Protein AF-A0A9E4HVI6-F1 (afdb_monomer)

Sequence (147 aa):
MLLLKIYNLSSQIIDRFTLGLLPKSLIGFGVIGLFGYCTHFAVLFSVNVFTSNFYICHFLASLTALTQNYILNRNLNFKSDDRSTFDFISKYFRFVLITSPGIILGGVTVGLIGIEAGLALAVMSLLASLIDFILRYLLSRFWIFKP

Foldseek 3Di:
DVVLVVLVVQLVVVCVVCVNPDDSLLSSLVVLLVVLVVQLVVQLVVCCVPPVDNVVSNVVSVVVSLVSSLVCSCVRRLVADQPDPVLVVVLSVVSCVLCVVVSVVVVCCPVPVPPPDDPVNVVVNVVVVVVSSVVSSCCCDPPRRDD

Secondary structure (DSSP, 8-state):
-HHHHHHHHHHHHHHHHTTT-S-HHHHHHHHHHHHHHHHHHHHHHHHHHHH--HHHHHHHHHHHHHHHHHHHIIIIIS----SSHHHHHHHHHHHHHHHHHHHHHHHHHHHHHGGG--HHHHHHHHHHHHHHHHHHHHHIIIIIS--

Radius of gyration: 16.5 Å; Cα contacts (8 Å, |Δi|>4): 96; chains: 1; bounding box: 42×39×42 Å

Structure (mmCIF, N/CA/C/O backbone):
data_AF-A0A9E4HVI6-F1
#
_entry.id   AF-A0A9E4HVI6-F1
#
loop_
_atom_site.group_PDB
_atom_site.id
_atom_site.type_symbol
_atom_site.label_atom_id
_atom_site.label_alt_id
_atom_site.label_comp_id
_atom_site.label_asym_id
_atom_site.label_entity_id
_atom_site.label_seq_id
_atom_site.pdbx_PDB_ins_code
_atom_site.Cartn_x
_atom_site.Cartn_y
_atom_site.Cartn_z
_atom_site.occupancy
_atom_site.B_iso_or_equiv
_atom_site.auth_seq_id
_atom_site.auth_comp_id
_atom_site.auth_asym_id
_atom_site.auth_atom_id
_atom_site.pdbx_PDB_model_num
ATOM 1 N N . MET A 1 1 ? -21.021 -1.045 -1.800 1.00 62.47 1 MET A N 1
ATOM 2 C CA . MET A 1 1 ? -21.506 -2.314 -1.201 1.00 62.47 1 MET A CA 1
ATOM 3 C C . MET A 1 1 ? -20.799 -3.562 -1.755 1.00 62.47 1 MET A C 1
ATOM 5 O O . MET A 1 1 ? -20.473 -4.437 -0.965 1.00 62.47 1 MET A O 1
ATOM 9 N N . LEU A 1 2 ? -20.514 -3.652 -3.064 1.00 77.12 2 LEU A N 1
ATOM 10 C CA . LEU A 1 2 ? -19.841 -4.811 -3.685 1.00 77.12 2 LEU A CA 1
ATOM 11 C C . LEU A 1 2 ? -18.398 -5.043 -3.181 1.00 77.12 2 LEU A C 1
ATOM 13 O O . LEU A 1 2 ? -18.069 -6.148 -2.766 1.00 77.12 2 LEU A O 1
ATOM 17 N N . LEU A 1 3 ? -17.567 -3.993 -3.137 1.00 70.94 3 LEU A N 1
ATOM 18 C CA . LEU A 1 3 ? -16.164 -4.079 -2.689 1.00 70.94 3 LEU A CA 1
ATOM 19 C C . LEU A 1 3 ? -16.022 -4.608 -1.255 1.00 70.94 3 LEU A C 1
ATOM 21 O O . LEU A 1 3 ? -15.175 -5.453 -0.986 1.00 70.94 3 LEU A O 1
ATOM 25 N N . LEU A 1 4 ? -16.897 -4.163 -0.349 1.00 75.69 4 LEU A N 1
ATOM 26 C CA . LEU A 1 4 ? -16.925 -4.632 1.038 1.00 75.69 4 LEU A CA 1
ATOM 27 C C . LEU A 1 4 ? -17.266 -6.130 1.118 1.00 75.69 4 LEU A C 1
ATOM 29 O O . LEU A 1 4 ? -16.658 -6.855 1.898 1.00 75.69 4 LEU A O 1
ATOM 33 N N . LYS A 1 5 ? -18.210 -6.606 0.291 1.00 77.31 5 LYS A N 1
ATOM 34 C CA . LYS A 1 5 ? -18.566 -8.033 0.218 1.00 77.31 5 LYS A CA 1
ATOM 35 C C . LYS A 1 5 ? -17.399 -8.880 -0.291 1.00 77.31 5 LYS A C 1
ATOM 37 O O . LYS A 1 5 ? -17.105 -9.901 0.319 1.00 77.31 5 LYS A O 1
ATOM 42 N N . ILE A 1 6 ? -16.722 -8.444 -1.356 1.00 78.00 6 ILE A N 1
ATOM 43 C CA . ILE A 1 6 ? -15.555 -9.146 -1.917 1.00 78.00 6 ILE A CA 1
ATOM 44 C C . ILE A 1 6 ? -14.420 -9.209 -0.884 1.00 78.00 6 ILE A C 1
ATOM 46 O O . ILE A 1 6 ? -13.871 -10.281 -0.631 1.00 78.00 6 ILE A O 1
ATOM 50 N N . TYR A 1 7 ? -14.119 -8.087 -0.226 1.00 79.25 7 TYR A N 1
ATOM 51 C CA . TYR A 1 7 ? -13.118 -8.027 0.840 1.00 79.25 7 TYR A CA 1
ATOM 52 C C . TYR A 1 7 ? -13.459 -8.974 2.006 1.00 79.25 7 TYR A C 1
ATOM 54 O O . TYR A 1 7 ? -12.628 -9.788 2.416 1.00 79.25 7 TYR A O 1
ATOM 62 N N . ASN A 1 8 ? -14.699 -8.944 2.499 1.00 80.94 8 ASN A N 1
ATOM 63 C CA . ASN A 1 8 ? -15.134 -9.829 3.582 1.00 80.94 8 ASN A CA 1
ATOM 64 C C . ASN A 1 8 ? -15.061 -11.311 3.186 1.00 80.94 8 ASN A C 1
ATOM 66 O O . ASN A 1 8 ? -14.613 -12.129 3.982 1.00 80.94 8 ASN A O 1
ATOM 70 N N . LEU A 1 9 ? -15.450 -11.659 1.956 1.00 81.12 9 LEU A N 1
ATOM 71 C CA . LEU A 1 9 ? -15.377 -13.034 1.464 1.00 81.12 9 LEU A CA 1
ATOM 72 C C . LEU A 1 9 ? -13.922 -13.519 1.382 1.00 81.12 9 LEU A C 1
ATOM 74 O O . LEU A 1 9 ? -13.596 -14.579 1.907 1.00 81.12 9 LEU A O 1
ATOM 78 N N . SER A 1 10 ? -13.037 -12.722 0.777 1.00 76.44 10 SER A N 1
ATOM 79 C CA . SER A 1 10 ? -11.615 -13.065 0.639 1.00 76.44 10 SER A CA 1
ATOM 80 C C . SER A 1 10 ? -10.928 -13.258 1.994 1.00 76.44 10 SER A C 1
ATOM 82 O O . SER A 1 10 ? -10.231 -14.251 2.198 1.00 76.44 10 SER A O 1
ATOM 84 N N . SER A 1 11 ? -11.185 -12.363 2.953 1.00 72.31 11 SER A N 1
ATOM 85 C CA . SER A 1 11 ? -10.604 -12.459 4.292 1.00 72.31 11 SER A CA 1
ATOM 86 C C . SER A 1 11 ? -11.116 -13.677 5.056 1.00 72.31 11 SER A C 1
ATOM 88 O O . SER A 1 11 ? -10.316 -14.355 5.688 1.00 72.31 11 SER A O 1
ATOM 90 N N . GLN A 1 12 ? -12.406 -14.012 4.956 1.00 79.00 12 GLN A N 1
ATOM 91 C CA . GLN A 1 12 ? -12.975 -15.207 5.590 1.00 79.00 12 GLN A CA 1
ATOM 92 C C . GLN A 1 12 ? -12.439 -16.513 5.000 1.00 79.00 12 GLN A C 1
ATOM 94 O O . GLN A 1 12 ? -12.172 -17.451 5.750 1.00 79.00 12 GLN A O 1
ATOM 99 N N . ILE A 1 13 ? -12.274 -16.584 3.675 1.00 79.44 13 ILE A N 1
ATOM 100 C CA . ILE A 1 13 ? -11.704 -17.763 3.011 1.00 79.44 13 ILE A CA 1
ATOM 101 C C . ILE A 1 13 ? -10.284 -18.002 3.532 1.00 79.44 13 ILE A C 1
ATOM 103 O O . ILE A 1 13 ? -9.977 -19.095 4.002 1.00 79.44 13 ILE A O 1
ATOM 107 N N . ILE A 1 14 ? -9.439 -16.970 3.517 1.00 77.12 14 ILE A N 1
ATOM 108 C CA . ILE A 1 14 ? -8.036 -17.086 3.933 1.00 77.12 14 ILE A CA 1
ATOM 109 C C . ILE A 1 14 ? -7.921 -17.333 5.448 1.00 77.12 14 ILE A C 1
ATOM 111 O O . ILE A 1 14 ? -7.093 -18.134 5.871 1.00 77.12 14 ILE A O 1
ATOM 115 N N . ASP A 1 15 ? -8.778 -16.726 6.272 1.00 77.19 15 ASP A N 1
ATOM 116 C CA . ASP A 1 15 ? -8.843 -16.974 7.724 1.00 77.19 15 ASP A CA 1
ATOM 117 C C . ASP A 1 15 ? -9.133 -18.455 8.024 1.00 77.19 15 ASP A C 1
ATOM 119 O O . ASP A 1 15 ? -8.447 -19.080 8.833 1.00 77.19 15 ASP A O 1
ATOM 123 N N . ARG A 1 16 ? -10.073 -19.063 7.284 1.00 77.19 16 ARG A N 1
ATOM 124 C CA . ARG A 1 16 ? -10.353 -20.505 7.366 1.00 77.19 16 ARG A CA 1
ATOM 125 C C . ARG A 1 16 ? -9.172 -21.365 6.927 1.00 77.19 16 ARG A C 1
ATOM 127 O O . ARG A 1 16 ? -8.879 -22.352 7.593 1.00 77.19 16 ARG A O 1
ATOM 134 N N . PHE A 1 17 ? -8.493 -21.000 5.840 1.00 75.88 17 PHE A N 1
ATOM 135 C CA . PHE A 1 17 ? -7.313 -21.732 5.361 1.00 75.88 17 PHE A CA 1
ATOM 136 C C . PHE A 1 17 ? -6.123 -21.641 6.320 1.00 75.88 17 PHE A C 1
ATOM 138 O O . PHE A 1 17 ? -5.372 -22.598 6.467 1.00 75.88 17 PHE A O 1
ATOM 145 N N . THR A 1 18 ? -5.961 -20.499 6.983 1.00 76.81 18 THR A N 1
ATOM 146 C CA . THR A 1 18 ? -4.879 -20.246 7.946 1.00 76.81 18 THR A CA 1
ATOM 147 C C . THR A 1 18 ? -5.212 -20.715 9.359 1.00 76.81 18 THR A C 1
ATOM 149 O O . THR A 1 18 ? -4.400 -20.520 10.258 1.00 76.81 18 THR A O 1
ATOM 152 N N . LEU A 1 19 ? -6.389 -21.321 9.574 1.00 75.25 19 LEU A N 1
ATOM 153 C CA . LEU A 1 19 ? -6.885 -21.761 10.884 1.00 75.25 19 LEU A CA 1
ATOM 154 C C . LEU A 1 19 ? -6.848 -20.646 11.952 1.00 75.25 19 LEU A C 1
ATOM 156 O O . LEU A 1 19 ? -6.676 -20.918 13.137 1.00 75.25 19 LEU A O 1
ATOM 160 N N . GLY A 1 20 ? -6.976 -19.381 11.534 1.00 73.06 20 GLY A N 1
ATOM 161 C CA . GLY A 1 20 ? -6.886 -18.217 12.421 1.00 73.06 20 GLY A CA 1
ATOM 162 C C . GLY A 1 20 ? -5.474 -17.870 12.916 1.00 73.06 20 GLY A C 1
ATOM 163 O O . GLY A 1 20 ? -5.340 -17.037 13.811 1.00 73.06 20 GLY A O 1
ATOM 164 N N . LEU A 1 21 ? -4.414 -18.462 12.350 1.00 80.94 21 LEU A N 1
ATOM 165 C CA . LEU A 1 21 ? -3.024 -18.158 12.727 1.00 80.94 21 LEU A CA 1
ATOM 166 C C . LEU A 1 21 ? -2.600 -16.731 12.347 1.00 80.94 21 LEU A C 1
ATOM 168 O O . LEU A 1 21 ? -1.715 -16.158 12.982 1.00 80.94 21 LEU A O 1
ATOM 172 N N . LEU A 1 22 ? -3.211 -16.153 11.307 1.00 83.12 22 LEU A N 1
ATOM 173 C CA . LEU A 1 22 ? -2.885 -14.813 10.824 1.00 83.12 22 LEU A CA 1
ATOM 174 C C . LEU A 1 22 ? -3.979 -13.803 11.193 1.00 83.12 22 LEU A C 1
ATOM 176 O O . LEU A 1 22 ? -5.164 -14.084 11.018 1.00 83.12 22 LEU A O 1
ATOM 180 N N . PRO A 1 23 ? -3.621 -12.577 11.624 1.00 86.94 23 PRO A N 1
ATOM 181 C CA . PRO A 1 23 ? -4.615 -11.541 11.862 1.00 86.94 23 PRO A CA 1
ATOM 182 C C . PRO A 1 23 ? -5.396 -11.212 10.584 1.00 86.94 23 PRO A C 1
ATOM 184 O O . PRO A 1 23 ? -4.798 -10.967 9.536 1.00 86.94 23 PRO A O 1
ATOM 187 N N . LYS A 1 24 ? -6.723 -11.067 10.681 1.00 87.25 24 LYS A N 1
ATOM 188 C CA . LYS A 1 24 ? -7.577 -10.644 9.549 1.00 87.25 24 LYS A CA 1
ATOM 189 C C . LYS A 1 24 ? -7.091 -9.362 8.873 1.00 87.25 24 LYS A C 1
ATOM 191 O O . LYS A 1 24 ? -7.161 -9.245 7.655 1.00 87.25 24 LYS A O 1
ATOM 196 N N . SER A 1 25 ? -6.531 -8.433 9.650 1.00 90.38 25 SER A N 1
ATOM 197 C CA . SER A 1 25 ? -5.952 -7.197 9.119 1.00 90.38 25 SER A CA 1
ATOM 198 C C . SER A 1 25 ? -4.690 -7.420 8.279 1.00 90.38 25 SER A C 1
ATOM 200 O O . SER A 1 25 ? -4.424 -6.634 7.379 1.00 90.38 25 SER A O 1
ATOM 202 N N . LEU A 1 26 ? -3.898 -8.463 8.562 1.00 91.75 26 LEU A N 1
ATOM 203 C CA . LEU A 1 26 ? -2.725 -8.828 7.756 1.00 91.75 26 LEU A CA 1
ATOM 204 C C . LEU A 1 26 ? -3.172 -9.412 6.416 1.00 91.75 26 LEU A C 1
ATOM 206 O O . LEU A 1 26 ? -2.687 -9.000 5.366 1.00 91.75 26 LEU A O 1
ATOM 210 N N . ILE A 1 27 ? -4.150 -10.318 6.459 1.00 89.81 27 ILE A N 1
ATOM 211 C CA . ILE A 1 27 ? -4.772 -10.900 5.267 1.00 89.81 27 ILE A CA 1
ATOM 212 C C . ILE A 1 27 ? -5.359 -9.790 4.388 1.00 89.81 27 ILE A C 1
ATOM 214 O O . ILE A 1 27 ? -5.054 -9.704 3.200 1.00 89.81 27 ILE A O 1
ATOM 218 N N . GLY A 1 28 ? -6.158 -8.901 4.982 1.00 91.50 28 GLY A N 1
ATOM 219 C CA . GLY A 1 28 ? -6.754 -7.771 4.279 1.00 91.50 28 GLY A CA 1
ATOM 220 C C . GLY A 1 28 ? -5.713 -6.816 3.693 1.00 91.50 28 GLY A C 1
ATOM 221 O O . GLY A 1 28 ? -5.878 -6.365 2.562 1.00 91.50 28 GLY A O 1
ATOM 222 N N . PHE A 1 29 ? -4.616 -6.567 4.413 1.00 94.19 29 PHE A N 1
ATOM 223 C CA . PHE A 1 29 ? -3.497 -5.757 3.925 1.00 94.19 29 PHE A CA 1
ATOM 224 C C . PHE A 1 29 ? -2.842 -6.395 2.690 1.00 94.19 29 PHE A C 1
ATOM 226 O O . PHE A 1 29 ? -2.581 -5.701 1.710 1.00 94.19 29 PHE A O 1
ATOM 233 N N . GLY A 1 30 ? -2.659 -7.721 2.696 1.00 92.38 30 GLY A N 1
ATOM 234 C CA . GLY A 1 30 ? -2.164 -8.496 1.553 1.00 92.38 30 GLY A CA 1
ATOM 235 C C . GLY A 1 30 ? -3.080 -8.438 0.335 1.00 92.38 30 GLY A C 1
ATOM 236 O O . GLY A 1 30 ? -2.628 -8.100 -0.757 1.00 92.38 30 GLY A O 1
ATOM 237 N N . VAL A 1 31 ? -4.377 -8.700 0.517 1.00 91.75 31 VAL A N 1
ATOM 238 C CA . VAL A 1 31 ? -5.371 -8.658 -0.571 1.00 91.75 31 VAL A CA 1
ATOM 239 C C . VAL A 1 31 ? -5.429 -7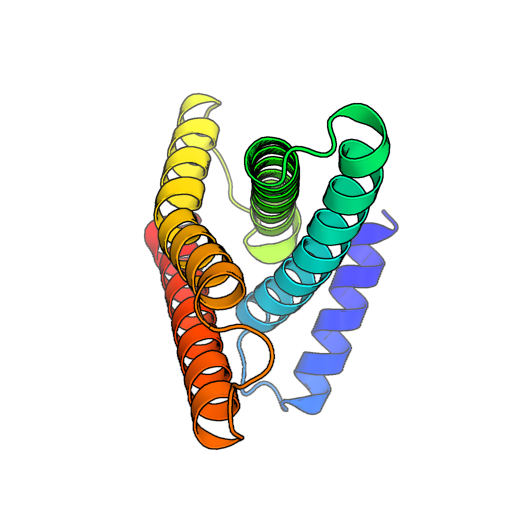.271 -1.214 1.00 91.75 31 VAL A C 1
ATOM 241 O O . VAL A 1 31 ? -5.400 -7.150 -2.439 1.00 91.75 31 VAL A O 1
ATOM 244 N N . ILE A 1 32 ? -5.472 -6.214 -0.398 1.00 94.31 32 ILE A N 1
ATOM 245 C CA . ILE A 1 32 ? -5.486 -4.832 -0.889 1.00 94.31 32 ILE A CA 1
ATOM 246 C C . ILE A 1 32 ? -4.161 -4.492 -1.590 1.00 94.31 32 ILE A C 1
ATOM 248 O O . ILE A 1 32 ? -4.185 -3.876 -2.655 1.00 94.31 32 ILE A O 1
ATOM 252 N N . GLY A 1 33 ? -3.027 -4.948 -1.050 1.00 92.69 33 GLY A N 1
ATOM 253 C CA . GLY A 1 33 ? -1.705 -4.786 -1.657 1.00 92.69 33 GLY A CA 1
ATOM 254 C C . GLY A 1 33 ? -1.612 -5.401 -3.054 1.00 92.69 33 GLY A C 1
ATOM 255 O O . GLY A 1 33 ? -1.199 -4.723 -3.995 1.00 92.69 33 GLY A O 1
ATOM 256 N N . LEU A 1 34 ? -2.065 -6.649 -3.215 1.00 91.38 34 LEU A N 1
ATOM 257 C CA . LEU A 1 34 ? -2.130 -7.336 -4.512 1.00 91.38 34 LEU A CA 1
ATOM 258 C C . LEU A 1 34 ? -3.044 -6.606 -5.501 1.00 91.38 34 LEU A C 1
ATOM 260 O O . LEU A 1 34 ? -2.683 -6.412 -6.659 1.00 91.38 34 LEU A O 1
ATOM 264 N N . PHE A 1 35 ? -4.200 -6.127 -5.041 1.00 92.81 35 PHE A N 1
ATOM 265 C CA . PHE A 1 35 ? -5.081 -5.311 -5.874 1.00 92.81 35 PHE A CA 1
ATOM 266 C C . PHE A 1 35 ? -4.419 -3.987 -6.305 1.00 92.81 35 PHE A C 1
ATOM 268 O O . PHE A 1 35 ? -4.588 -3.525 -7.437 1.00 92.81 35 PHE A O 1
ATOM 275 N N . GLY A 1 36 ? -3.603 -3.401 -5.428 1.00 92.94 36 GLY A N 1
ATOM 276 C CA . GLY A 1 36 ? -2.754 -2.259 -5.743 1.00 92.94 36 GLY A CA 1
ATOM 277 C C . GLY A 1 36 ? -1.739 -2.541 -6.852 1.00 92.94 36 GLY A C 1
ATOM 278 O O . GLY A 1 36 ? -1.571 -1.695 -7.725 1.00 92.94 36 GLY A O 1
ATOM 279 N N . TYR A 1 37 ? -1.124 -3.728 -6.882 1.00 90.50 37 TYR A N 1
ATOM 280 C CA . TYR A 1 37 ? -0.248 -4.134 -7.990 1.00 90.50 37 TYR A CA 1
ATOM 281 C C . TYR A 1 37 ? -0.998 -4.197 -9.325 1.00 90.50 37 TYR A C 1
ATOM 283 O O . TYR A 1 37 ? -0.519 -3.650 -10.316 1.00 90.50 37 TYR A O 1
ATOM 291 N N . CYS A 1 38 ? -2.203 -4.778 -9.357 1.00 93.56 38 CYS A N 1
ATOM 292 C CA . CYS A 1 38 ? -3.030 -4.782 -10.571 1.00 93.56 38 CYS A CA 1
ATOM 293 C C . CYS A 1 38 ? -3.326 -3.357 -11.061 1.00 93.56 38 CYS A C 1
ATOM 295 O O . CYS A 1 38 ? -3.256 -3.070 -12.254 1.00 93.56 38 CYS A O 1
ATOM 297 N N . THR A 1 39 ? -3.612 -2.452 -10.123 1.00 94.56 39 THR A N 1
ATOM 298 C CA . THR A 1 39 ? -3.870 -1.035 -10.417 1.00 94.56 39 THR A CA 1
ATOM 299 C C . THR A 1 39 ? -2.626 -0.348 -10.966 1.00 94.56 39 THR A C 1
ATOM 301 O O . THR A 1 39 ? -2.717 0.381 -11.951 1.00 94.56 39 THR A O 1
ATOM 304 N N . HIS A 1 40 ? -1.461 -0.608 -10.367 1.00 93.50 40 HIS A N 1
ATOM 305 C CA . HIS A 1 40 ? -0.186 -0.084 -10.840 1.00 93.50 40 HIS A CA 1
ATOM 306 C C . HIS A 1 40 ? 0.043 -0.461 -12.305 1.00 93.50 40 HIS A C 1
ATOM 308 O O . HIS A 1 40 ? 0.222 0.428 -13.129 1.00 93.50 40 HIS A O 1
ATOM 314 N N . PHE A 1 41 ? -0.031 -1.750 -12.656 1.00 92.06 41 PHE A N 1
ATOM 315 C CA . PHE A 1 41 ? 0.181 -2.185 -14.039 1.00 92.06 41 PHE A CA 1
ATOM 316 C C . PHE A 1 41 ? -0.858 -1.602 -15.000 1.00 92.06 41 PHE A C 1
ATOM 318 O O . PHE A 1 41 ? -0.490 -1.136 -16.075 1.00 92.06 41 PHE A O 1
ATOM 325 N N . ALA A 1 42 ? -2.135 -1.551 -14.610 1.00 95.44 42 ALA A N 1
ATOM 326 C CA . ALA A 1 42 ? -3.179 -0.952 -15.439 1.00 95.44 42 ALA A CA 1
ATOM 327 C C . ALA A 1 42 ? -2.888 0.526 -15.766 1.00 95.44 42 ALA A C 1
ATOM 329 O O . ALA A 1 42 ? -2.977 0.937 -16.926 1.00 95.44 42 ALA A O 1
ATOM 330 N N . VAL A 1 43 ? -2.493 1.319 -14.764 1.00 95.50 43 VAL A N 1
ATOM 331 C CA . VAL A 1 43 ? -2.129 2.732 -14.955 1.00 95.50 43 VAL A CA 1
ATOM 332 C C . VAL A 1 43 ? -0.828 2.859 -15.738 1.00 95.50 43 VAL A C 1
ATOM 334 O O . VAL A 1 43 ? -0.754 3.679 -16.647 1.00 95.50 43 VAL A O 1
ATOM 337 N N . LEU A 1 44 ? 0.174 2.031 -15.436 1.00 93.50 44 LEU A N 1
ATOM 338 C CA . LEU A 1 44 ? 1.460 2.023 -16.126 1.00 93.50 44 LEU A CA 1
ATOM 339 C C . LEU A 1 44 ? 1.265 1.824 -17.631 1.00 93.50 44 LEU A C 1
ATOM 341 O O . LEU A 1 44 ? 1.735 2.647 -18.410 1.00 93.50 44 LEU A O 1
ATOM 345 N N . PHE A 1 45 ? 0.525 0.785 -18.033 1.00 92.75 45 PHE A N 1
ATOM 346 C CA . PHE A 1 45 ? 0.236 0.517 -19.442 1.00 92.75 45 PHE A CA 1
ATOM 347 C C . PHE A 1 45 ? -0.576 1.641 -20.085 1.00 92.75 45 PHE A C 1
ATOM 349 O O . PHE A 1 45 ? -0.271 2.040 -21.202 1.00 92.75 45 PHE A O 1
ATOM 356 N N . SER A 1 46 ? -1.554 2.203 -19.371 1.00 94.44 46 SER A N 1
ATOM 357 C CA . SER A 1 46 ? -2.381 3.298 -19.893 1.00 94.44 46 SER A CA 1
ATOM 358 C C . SER A 1 46 ? -1.572 4.576 -20.134 1.00 94.44 46 SER A C 1
ATOM 360 O O . SER A 1 46 ? -1.712 5.211 -21.174 1.00 94.44 46 SER A O 1
ATOM 362 N N . VAL A 1 47 ? -0.705 4.957 -19.193 1.00 93.75 47 VAL A N 1
ATOM 363 C CA . VAL A 1 47 ? 0.140 6.159 -19.299 1.00 93.75 47 VAL A CA 1
ATOM 364 C C . VAL A 1 47 ? 1.249 5.965 -20.333 1.00 93.75 47 VAL A C 1
ATOM 366 O O . VAL A 1 47 ? 1.611 6.915 -21.034 1.00 93.75 47 VAL A O 1
ATOM 369 N N . ASN A 1 48 ? 1.766 4.740 -20.469 1.00 92.38 48 ASN A N 1
ATOM 370 C CA . ASN A 1 48 ? 2.820 4.422 -21.427 1.00 92.38 48 ASN A CA 1
ATOM 371 C C . ASN A 1 48 ? 2.414 4.727 -22.876 1.00 92.38 48 ASN A C 1
ATOM 373 O O . ASN A 1 48 ? 3.264 5.176 -23.638 1.00 92.38 48 ASN A O 1
ATOM 377 N N . VAL A 1 49 ? 1.121 4.623 -23.209 1.00 93.19 49 VAL A N 1
ATOM 378 C CA . VAL A 1 49 ? 0.573 4.996 -24.527 1.00 93.19 49 VAL A CA 1
ATOM 379 C C . VAL A 1 49 ? 0.821 6.472 -24.884 1.00 93.19 49 VAL A C 1
ATOM 381 O O . VAL A 1 49 ? 0.892 6.803 -26.063 1.00 93.19 49 VAL A O 1
ATOM 384 N N . PHE A 1 50 ? 0.975 7.367 -23.899 1.00 92.94 50 PHE A N 1
ATOM 385 C CA . PHE A 1 50 ? 1.070 8.813 -24.139 1.00 92.94 50 PHE A CA 1
ATOM 386 C C . PHE A 1 50 ? 2.491 9.371 -24.114 1.00 92.94 50 PHE A C 1
ATOM 388 O O . PHE A 1 50 ? 2.825 10.225 -24.929 1.00 92.94 50 PHE A O 1
ATOM 395 N N . THR A 1 51 ? 3.313 8.963 -23.144 1.00 86.00 51 THR A N 1
ATOM 396 C CA . THR A 1 51 ? 4.605 9.625 -22.894 1.00 86.00 51 THR A CA 1
ATOM 397 C C . THR A 1 51 ? 5.814 8.731 -23.147 1.00 86.00 51 THR A C 1
ATOM 399 O O . THR A 1 51 ? 6.910 9.277 -23.256 1.00 86.00 51 THR A O 1
ATOM 402 N N . SER A 1 52 ? 5.657 7.399 -23.220 1.00 85.25 52 SER A N 1
ATOM 403 C CA . SER A 1 52 ? 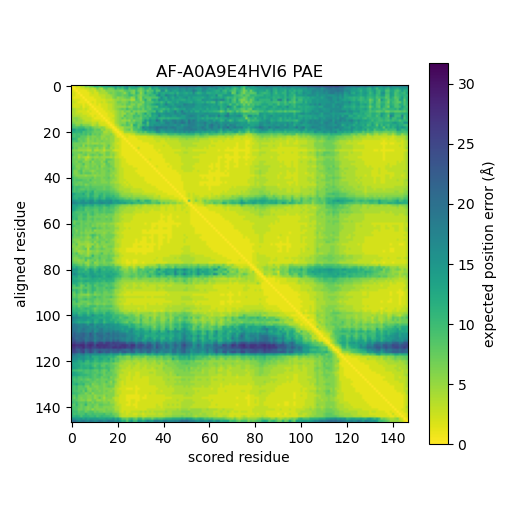6.724 6.371 -23.297 1.00 85.25 52 SER A CA 1
ATOM 404 C C . SER A 1 52 ? 7.888 6.511 -22.296 1.00 85.25 52 SER A C 1
ATOM 406 O O . SER A 1 52 ? 8.777 5.666 -22.242 1.00 85.25 52 SER A O 1
ATOM 408 N N . ASN A 1 53 ? 7.895 7.555 -21.466 1.00 88.31 53 ASN A N 1
ATOM 409 C CA . ASN A 1 53 ? 8.922 7.853 -20.492 1.00 88.31 53 ASN A CA 1
ATOM 410 C C . ASN A 1 53 ? 8.692 6.976 -19.264 1.00 88.31 53 ASN A C 1
ATOM 412 O O . ASN A 1 53 ? 7.725 7.171 -18.520 1.00 88.31 53 ASN A O 1
ATOM 416 N N . PHE A 1 54 ? 9.598 6.023 -19.059 1.00 84.81 54 PHE A N 1
ATOM 417 C CA . PHE A 1 54 ? 9.534 5.061 -17.965 1.00 84.81 54 PHE A CA 1
ATOM 418 C C . PHE A 1 54 ? 9.339 5.733 -16.603 1.00 84.81 54 PHE A C 1
ATOM 420 O O . PHE A 1 54 ? 8.462 5.325 -15.846 1.00 84.81 54 PHE A O 1
ATOM 427 N N . TYR A 1 55 ? 10.090 6.798 -16.311 1.00 85.88 55 TYR A N 1
ATOM 428 C CA . TYR A 1 55 ? 10.030 7.474 -15.016 1.00 85.88 55 TYR A CA 1
ATOM 429 C C . TYR A 1 55 ? 8.670 8.124 -14.771 1.00 85.88 55 TYR A C 1
ATOM 431 O O . TYR A 1 55 ? 8.115 7.979 -13.685 1.00 85.88 55 TYR A O 1
ATOM 439 N N . ILE A 1 56 ? 8.105 8.790 -15.783 1.00 88.62 56 ILE A N 1
ATOM 440 C CA . ILE A 1 56 ? 6.785 9.426 -15.673 1.00 88.62 56 ILE A CA 1
ATOM 441 C C . ILE A 1 56 ? 5.697 8.360 -15.505 1.00 88.62 56 ILE A C 1
ATOM 443 O O . ILE A 1 56 ? 4.863 8.469 -14.605 1.00 88.62 56 ILE A O 1
ATOM 447 N N . CYS A 1 57 ? 5.732 7.302 -16.321 1.00 89.81 57 CYS A N 1
ATOM 448 C CA . CYS A 1 57 ? 4.765 6.205 -16.241 1.00 89.81 57 CYS A CA 1
ATOM 449 C C . CYS A 1 57 ? 4.814 5.527 -14.868 1.00 89.81 57 CYS A C 1
ATOM 451 O O . CYS A 1 57 ? 3.785 5.368 -14.212 1.00 89.81 57 CYS A O 1
ATOM 453 N N . HIS A 1 58 ? 6.017 5.166 -14.414 1.00 88.94 58 HIS A N 1
ATOM 454 C CA . HIS A 1 58 ? 6.228 4.478 -13.148 1.00 88.94 58 HIS A CA 1
ATOM 455 C C . HIS A 1 58 ? 5.855 5.360 -11.955 1.00 88.94 58 HIS A C 1
ATOM 457 O O . HIS A 1 58 ? 5.242 4.871 -11.006 1.00 88.94 58 HIS A O 1
ATOM 463 N N . PHE A 1 59 ? 6.171 6.658 -11.997 1.00 90.25 59 PHE A N 1
ATOM 464 C CA . PHE A 1 59 ? 5.795 7.608 -10.951 1.00 90.25 59 PHE A CA 1
ATOM 465 C C . PHE A 1 59 ? 4.275 7.734 -10.821 1.00 90.25 59 PHE A C 1
ATOM 467 O O . PHE A 1 59 ? 3.745 7.559 -9.724 1.00 90.25 59 PHE A O 1
ATOM 474 N N . LEU A 1 60 ? 3.565 7.966 -11.930 1.00 93.19 60 LEU A N 1
ATOM 475 C CA . LEU A 1 60 ? 2.106 8.106 -11.920 1.00 93.19 60 LEU A CA 1
ATOM 476 C C . LEU A 1 60 ? 1.416 6.806 -11.491 1.00 93.19 60 LEU A C 1
ATOM 478 O O . LEU A 1 60 ? 0.562 6.831 -10.607 1.00 93.19 60 LEU A O 1
ATOM 482 N N . ALA A 1 61 ? 1.842 5.664 -12.033 1.00 93.31 61 ALA A N 1
ATOM 483 C CA . ALA A 1 61 ? 1.322 4.357 -11.641 1.00 93.31 61 ALA A CA 1
ATOM 484 C C . ALA A 1 61 ? 1.553 4.054 -10.153 1.00 93.31 61 ALA A C 1
ATOM 486 O O . ALA A 1 61 ? 0.654 3.571 -9.461 1.00 93.31 61 ALA A O 1
ATOM 487 N N . SER A 1 62 ? 2.747 4.362 -9.640 1.00 92.62 62 SER A N 1
ATOM 488 C CA . SER A 1 62 ? 3.095 4.190 -8.227 1.00 92.62 62 SER A CA 1
ATOM 489 C C . SER A 1 62 ? 2.255 5.085 -7.328 1.00 92.62 62 SER A C 1
ATOM 491 O O . SER A 1 62 ? 1.722 4.608 -6.329 1.00 92.62 62 SER A O 1
ATOM 493 N N . LEU A 1 63 ? 2.097 6.359 -7.694 1.00 94.31 63 LEU A N 1
ATOM 494 C CA . LEU A 1 63 ? 1.302 7.312 -6.931 1.00 94.31 63 LEU A CA 1
ATOM 495 C C . LEU A 1 63 ? -0.160 6.861 -6.866 1.00 94.31 63 LEU A C 1
ATOM 497 O O . LEU A 1 63 ? -0.701 6.739 -5.771 1.00 94.31 63 LEU A O 1
ATOM 501 N N . THR A 1 64 ? -0.774 6.515 -8.002 1.00 95.75 64 THR A N 1
ATOM 502 C CA . THR A 1 64 ? -2.165 6.042 -8.044 1.00 95.75 64 THR A CA 1
ATOM 503 C C . THR A 1 64 ? -2.364 4.766 -7.225 1.00 95.75 64 THR A C 1
ATOM 505 O O . THR A 1 64 ? -3.281 4.697 -6.402 1.00 95.75 64 THR A O 1
ATOM 508 N N . ALA A 1 65 ? -1.496 3.764 -7.393 1.00 95.12 65 ALA A N 1
ATOM 509 C CA . ALA A 1 65 ? -1.589 2.507 -6.653 1.00 95.12 65 ALA A CA 1
ATOM 510 C C . ALA A 1 65 ? -1.374 2.693 -5.143 1.00 95.12 65 ALA A C 1
ATOM 512 O O . ALA A 1 65 ? -2.038 2.039 -4.334 1.00 95.12 65 ALA A O 1
ATOM 513 N N . LEU A 1 66 ? -0.473 3.595 -4.747 1.00 95.25 66 LEU A N 1
ATOM 514 C CA . LEU A 1 66 ? -0.223 3.944 -3.352 1.00 95.25 66 LEU A CA 1
ATOM 515 C C . LEU A 1 66 ? -1.429 4.653 -2.737 1.00 95.25 66 LEU A C 1
ATOM 517 O O . LEU A 1 66 ? -1.879 4.262 -1.658 1.00 95.25 66 LEU A O 1
ATOM 521 N N . THR A 1 67 ? -1.988 5.653 -3.425 1.00 96.38 67 THR A N 1
ATOM 522 C CA . THR A 1 67 ? -3.181 6.372 -2.965 1.00 96.38 67 THR A CA 1
ATOM 523 C C . THR A 1 67 ? -4.366 5.426 -2.811 1.00 96.38 67 THR A C 1
ATOM 525 O O . THR A 1 67 ? -5.039 5.445 -1.779 1.00 96.38 67 THR A O 1
ATOM 528 N N . GLN A 1 68 ? -4.590 4.537 -3.780 1.00 96.38 68 GLN A N 1
ATOM 529 C CA . GLN A 1 68 ? -5.638 3.527 -3.679 1.00 96.38 68 GLN A CA 1
ATOM 530 C C . GLN A 1 68 ? -5.413 2.590 -2.486 1.00 96.38 68 GLN A C 1
ATOM 532 O O . GLN A 1 68 ? -6.341 2.346 -1.713 1.00 96.38 68 GLN A O 1
ATOM 537 N N . ASN A 1 69 ? -4.190 2.081 -2.312 1.00 95.44 69 ASN A N 1
ATOM 538 C CA . ASN A 1 69 ? -3.836 1.227 -1.178 1.00 95.44 69 ASN A CA 1
ATOM 539 C C . ASN A 1 69 ? -4.132 1.903 0.159 1.00 95.44 69 ASN A C 1
ATOM 541 O O . ASN A 1 69 ? -4.687 1.263 1.053 1.00 95.44 69 ASN A O 1
ATOM 545 N N . TYR A 1 70 ? -3.777 3.181 0.287 1.00 96.06 70 TYR A N 1
ATOM 546 C CA . TYR A 1 70 ? -4.042 3.966 1.484 1.00 96.06 70 TYR A CA 1
ATOM 547 C C . TYR A 1 70 ? -5.545 4.066 1.764 1.00 96.06 70 TYR A C 1
ATOM 549 O O . TYR A 1 70 ? -5.993 3.701 2.850 1.00 96.06 70 TYR A O 1
ATOM 557 N N . ILE A 1 71 ? -6.334 4.491 0.771 1.00 95.31 71 ILE A N 1
ATOM 558 C CA . ILE A 1 71 ? -7.786 4.674 0.912 1.00 95.31 71 ILE A CA 1
ATOM 559 C C . ILE A 1 71 ? -8.473 3.354 1.285 1.00 95.31 71 ILE A C 1
ATOM 561 O O . ILE A 1 71 ? -9.308 3.317 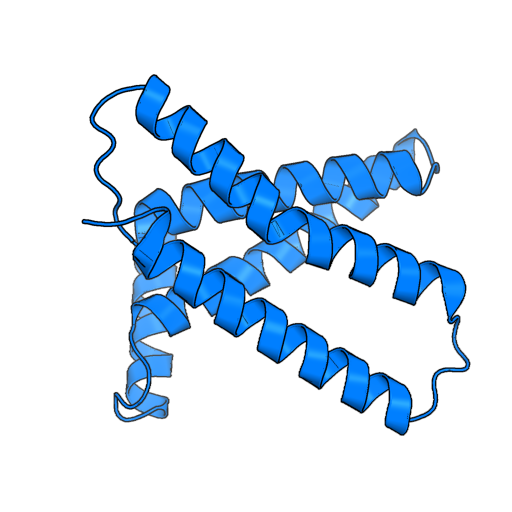2.191 1.00 95.31 71 ILE A O 1
ATOM 565 N N . LEU A 1 72 ? -8.119 2.254 0.616 1.00 95.12 72 LEU A N 1
ATOM 566 C CA . LEU A 1 72 ? -8.721 0.947 0.876 1.00 95.12 72 LEU A CA 1
ATOM 567 C C . LEU A 1 72 ? -8.320 0.394 2.245 1.00 95.12 72 LEU A C 1
ATOM 569 O O . LEU A 1 72 ? -9.183 -0.100 2.969 1.00 95.12 72 LEU A O 1
ATOM 573 N N . ASN A 1 73 ? -7.049 0.504 2.638 1.00 95.19 73 ASN A N 1
ATOM 574 C CA . ASN A 1 73 ? -6.623 0.052 3.961 1.00 95.19 73 ASN A CA 1
ATOM 575 C C . ASN A 1 73 ? -7.270 0.869 5.074 1.00 95.19 73 ASN A C 1
ATOM 577 O O . ASN A 1 73 ? -7.741 0.295 6.054 1.00 95.19 73 ASN A O 1
ATOM 581 N N . ARG A 1 74 ? -7.360 2.187 4.895 1.00 94.44 74 ARG A N 1
ATOM 582 C CA . ARG A 1 74 ? -8.044 3.081 5.825 1.00 94.44 74 ARG A CA 1
ATOM 583 C C . ARG A 1 74 ? -9.511 2.692 6.005 1.00 94.44 74 ARG A C 1
ATOM 585 O O . ARG A 1 74 ? -9.961 2.569 7.137 1.00 94.44 74 ARG A O 1
ATOM 592 N N . ASN A 1 75 ? -10.244 2.486 4.911 1.00 91.62 75 ASN A N 1
ATOM 593 C CA . ASN A 1 75 ? -11.701 2.329 4.952 1.00 91.62 75 ASN A CA 1
ATOM 594 C C . ASN A 1 75 ? -12.162 0.891 5.218 1.00 91.62 75 ASN A C 1
ATOM 596 O O . ASN A 1 75 ? -13.172 0.682 5.886 1.00 91.62 75 ASN A O 1
ATOM 600 N N . LEU A 1 76 ? -11.463 -0.102 4.663 1.00 91.12 76 LEU A N 1
ATOM 601 C CA . LEU A 1 76 ? -11.898 -1.502 4.695 1.00 91.12 76 LEU A CA 1
ATOM 602 C C . LEU A 1 76 ? -11.151 -2.318 5.748 1.00 91.12 76 LEU A C 1
ATOM 604 O O . LEU A 1 76 ? -11.772 -3.124 6.437 1.00 91.12 76 LEU A O 1
ATOM 608 N N . ASN A 1 77 ? -9.837 -2.110 5.867 1.00 92.38 77 ASN A N 1
ATOM 609 C CA . ASN A 1 77 ? -8.970 -2.998 6.636 1.00 92.38 77 ASN A CA 1
ATOM 610 C C . ASN A 1 77 ? -8.799 -2.555 8.092 1.00 92.38 77 ASN A C 1
ATOM 612 O O . ASN A 1 77 ? -9.128 -3.295 9.014 1.00 92.38 77 ASN A O 1
ATOM 616 N N . PHE A 1 78 ? -8.303 -1.335 8.295 1.00 91.75 78 PHE A N 1
ATOM 617 C CA . PHE A 1 78 ? -8.040 -0.783 9.622 1.00 91.75 78 PHE A CA 1
ATOM 618 C C . PHE A 1 78 ? -9.192 0.058 10.161 1.00 91.75 78 PHE A C 1
ATOM 620 O O . PHE A 1 78 ? -9.224 0.303 11.360 1.00 91.75 78 PHE A O 1
ATOM 627 N N . LYS A 1 79 ? -10.136 0.464 9.296 1.00 87.88 79 LYS A N 1
ATOM 628 C CA . LYS A 1 79 ? -11.301 1.292 9.654 1.00 87.88 79 LYS A CA 1
ATOM 629 C C . LYS A 1 79 ? -10.883 2.497 10.500 1.00 87.88 79 LYS A C 1
ATOM 631 O O . LYS A 1 79 ? -11.371 2.687 11.606 1.00 87.88 79 LYS A O 1
ATOM 636 N N . SER A 1 80 ? -9.906 3.249 10.001 1.00 85.88 80 SER A N 1
ATOM 637 C CA . SER A 1 80 ? -9.310 4.334 10.775 1.00 85.88 80 SER A CA 1
ATOM 638 C C . SER A 1 80 ? -10.289 5.493 10.931 1.00 85.88 80 SER A C 1
ATOM 640 O O . SER A 1 80 ? -10.796 6.013 9.933 1.00 85.88 80 SER A O 1
ATOM 642 N N . ASP A 1 81 ? -10.497 5.909 12.178 1.00 81.88 81 ASP A N 1
ATOM 643 C CA . ASP A 1 81 ? -11.243 7.114 12.516 1.00 81.88 81 ASP A CA 1
ATOM 644 C C . ASP A 1 81 ? -10.307 8.322 12.448 1.00 81.88 81 ASP A C 1
ATOM 646 O O . ASP A 1 81 ? -9.452 8.539 13.311 1.00 81.88 81 ASP A O 1
ATOM 650 N N . ASP A 1 82 ? -10.453 9.114 11.389 1.00 84.25 82 ASP A N 1
ATOM 651 C CA . ASP A 1 82 ? -9.742 10.383 11.279 1.00 84.25 82 ASP A CA 1
ATOM 652 C C . ASP A 1 82 ? -10.555 11.484 11.945 1.00 84.25 82 ASP A C 1
ATOM 654 O O . ASP A 1 82 ? -11.704 11.737 11.582 1.00 84.25 82 ASP A O 1
ATOM 658 N N . ARG A 1 83 ? -9.933 12.183 12.895 1.00 84.38 83 ARG A N 1
ATOM 659 C CA . ARG A 1 83 ? -10.597 13.264 13.644 1.00 84.38 83 ARG A CA 1
ATOM 660 C C . ARG A 1 83 ? -10.701 14.567 12.848 1.00 84.38 83 ARG A C 1
ATOM 662 O O . ARG A 1 83 ? -11.440 15.466 13.236 1.00 84.38 83 ARG A O 1
ATOM 669 N N . SER A 1 84 ? -9.930 14.697 11.767 1.00 89.38 84 SER A N 1
ATOM 670 C CA . SER A 1 84 ? -9.909 15.873 10.895 1.00 89.38 84 SER A CA 1
ATOM 671 C C . SER A 1 84 ? -9.251 15.569 9.545 1.00 89.38 84 SER A C 1
ATOM 673 O O . SER A 1 84 ? -8.548 14.569 9.383 1.00 89.38 84 SER A O 1
ATOM 675 N N . THR A 1 85 ? -9.397 16.484 8.583 1.00 88.81 85 THR A N 1
ATOM 676 C CA . THR A 1 85 ? -8.666 16.439 7.303 1.00 88.81 85 THR A CA 1
ATOM 677 C C . THR A 1 85 ? -7.148 16.456 7.502 1.00 88.81 85 THR A C 1
ATOM 679 O O . THR A 1 85 ? -6.416 15.821 6.748 1.00 88.81 85 THR A O 1
ATOM 682 N N . PHE A 1 86 ? -6.654 17.150 8.532 1.00 91.00 86 PHE A N 1
ATOM 683 C CA . PHE A 1 86 ? -5.224 17.172 8.835 1.00 91.00 86 PHE A CA 1
ATOM 684 C C . PHE A 1 86 ? -4.717 15.794 9.279 1.00 91.00 86 PHE A C 1
ATOM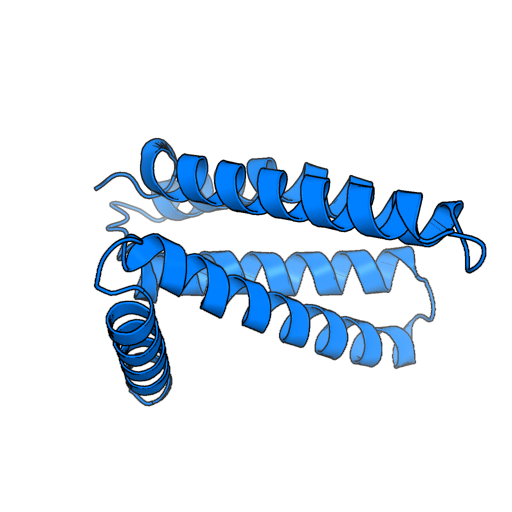 686 O O . PHE A 1 86 ? -3.639 15.375 8.860 1.00 91.00 86 PHE A O 1
ATOM 693 N N . ASP A 1 87 ? -5.510 15.059 10.064 1.00 90.31 87 ASP A N 1
ATOM 694 C CA . ASP A 1 87 ? -5.180 13.691 10.476 1.00 90.31 87 ASP A CA 1
ATOM 695 C C . ASP A 1 87 ? -5.116 12.747 9.262 1.00 90.31 87 ASP A C 1
ATOM 697 O O . ASP A 1 87 ? -4.139 12.014 9.091 1.00 90.31 87 ASP A O 1
ATOM 701 N N . PHE A 1 88 ? -6.081 12.868 8.341 1.00 91.50 88 PHE A N 1
ATOM 702 C CA . PHE A 1 88 ? -6.069 12.1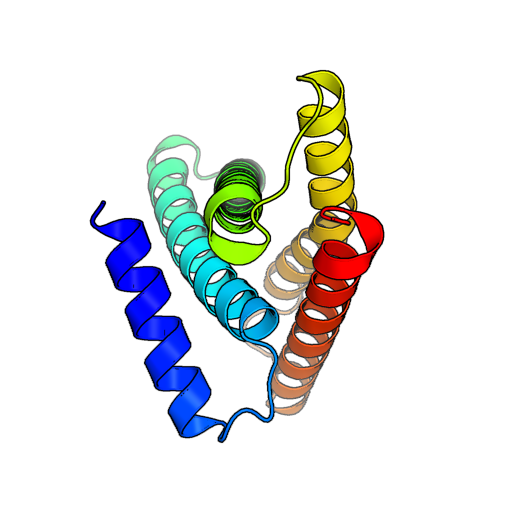44 7.066 1.00 91.50 88 PHE A CA 1
ATOM 703 C C . PHE A 1 88 ? -4.790 12.413 6.258 1.00 91.50 88 PHE A C 1
ATOM 705 O O . PHE A 1 88 ? -4.145 11.477 5.784 1.00 91.50 88 PHE A O 1
ATOM 712 N N . ILE A 1 89 ? -4.405 13.683 6.099 1.00 92.62 89 ILE A N 1
ATOM 713 C CA . ILE A 1 89 ? -3.214 14.065 5.325 1.00 92.62 89 ILE A CA 1
ATOM 714 C C . ILE A 1 89 ? -1.938 13.582 6.024 1.00 92.62 89 ILE A C 1
ATOM 716 O O . ILE A 1 89 ? -1.037 13.063 5.367 1.00 92.62 89 ILE A O 1
ATOM 720 N N . SER A 1 90 ? -1.858 13.698 7.353 1.00 93.88 90 SER A N 1
ATOM 721 C CA . SER A 1 90 ? -0.697 13.241 8.124 1.00 93.88 90 SER A CA 1
ATOM 722 C C . SER A 1 90 ? -0.487 11.731 7.987 1.00 93.88 90 SER A C 1
ATOM 724 O O . SER A 1 90 ? 0.624 11.280 7.694 1.00 93.88 90 SER A O 1
ATOM 726 N N . LYS A 1 91 ? -1.556 10.938 8.130 1.00 94.56 91 LYS A N 1
ATOM 727 C CA . LYS A 1 91 ? -1.518 9.481 7.940 1.00 94.56 91 LYS A CA 1
ATOM 728 C C . LYS A 1 91 ? -1.170 9.106 6.502 1.00 94.56 91 LYS A C 1
ATOM 730 O O . LYS A 1 91 ? -0.368 8.194 6.304 1.00 94.56 91 LYS A O 1
ATOM 735 N N . TYR A 1 92 ? -1.687 9.840 5.514 1.00 95.50 92 TYR A N 1
ATOM 736 C CA . TYR A 1 92 ? -1.315 9.653 4.112 1.00 95.50 92 TYR A CA 1
ATOM 737 C C . TYR A 1 92 ? 0.18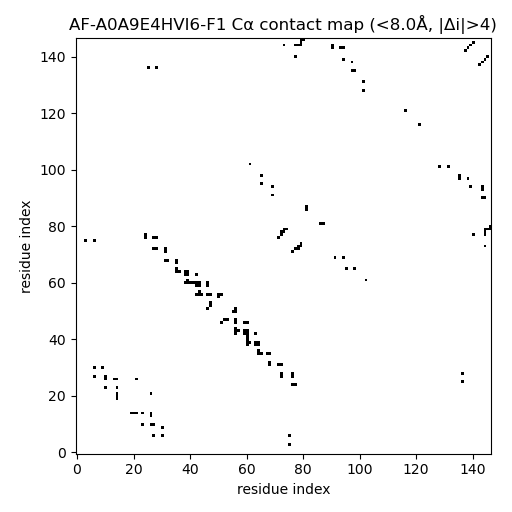2 9.878 3.887 1.00 95.50 92 TYR A C 1
ATOM 739 O O . TYR A 1 92 ? 0.850 9.017 3.321 1.00 95.50 92 TYR A O 1
ATOM 747 N N . PHE A 1 93 ? 0.741 10.979 4.397 1.00 95.62 93 PHE A N 1
ATOM 748 C CA . PHE A 1 93 ? 2.175 11.256 4.291 1.00 95.62 93 PHE A CA 1
ATOM 749 C C . PHE A 1 93 ? 3.026 10.170 4.950 1.00 95.62 93 PHE A C 1
ATOM 751 O O . PHE A 1 93 ? 3.990 9.701 4.350 1.00 95.62 93 PHE A O 1
ATOM 758 N N . ARG A 1 94 ? 2.656 9.706 6.150 1.00 95.19 94 ARG A N 1
ATOM 759 C CA . ARG A 1 94 ? 3.343 8.575 6.799 1.00 95.19 94 ARG A CA 1
ATOM 760 C C . ARG A 1 94 ? 3.268 7.311 5.946 1.00 95.19 94 ARG A C 1
ATOM 762 O O . ARG A 1 94 ? 4.266 6.613 5.814 1.00 95.19 94 ARG A O 1
ATOM 769 N N . PHE A 1 95 ? 2.114 7.040 5.336 1.00 94.75 95 PHE A N 1
ATOM 770 C CA . PHE A 1 95 ? 1.931 5.888 4.455 1.00 94.75 95 PHE A CA 1
ATOM 771 C C . PHE A 1 95 ? 2.805 5.968 3.198 1.00 94.75 95 PHE A C 1
ATOM 773 O O . PHE A 1 95 ? 3.413 4.968 2.807 1.00 94.75 95 PHE A O 1
ATOM 780 N N . VAL A 1 96 ? 2.916 7.160 2.601 1.00 94.38 96 VAL A N 1
ATOM 781 C CA . VAL A 1 96 ? 3.838 7.440 1.493 1.00 94.38 96 VAL A CA 1
ATOM 782 C C . VAL A 1 96 ? 5.278 7.165 1.920 1.00 94.38 96 VAL A C 1
ATOM 784 O O . VAL A 1 96 ? 5.977 6.424 1.234 1.00 94.38 96 VAL A O 1
ATOM 787 N N . LEU A 1 97 ? 5.699 7.696 3.071 1.00 93.56 97 LEU A N 1
ATOM 788 C CA . LEU A 1 97 ? 7.065 7.559 3.584 1.00 93.56 97 LEU A CA 1
ATOM 789 C C . LEU A 1 97 ? 7.472 6.107 3.845 1.00 93.56 97 LEU A C 1
ATOM 791 O O . LEU A 1 97 ? 8.596 5.736 3.534 1.00 93.56 97 LEU A O 1
ATOM 795 N N . ILE A 1 98 ? 6.582 5.275 4.395 1.00 93.69 98 ILE A N 1
ATOM 796 C CA . ILE A 1 98 ? 6.911 3.861 4.648 1.00 93.69 98 ILE A CA 1
ATOM 797 C C . ILE A 1 98 ? 6.863 3.002 3.379 1.00 93.69 98 ILE A C 1
ATOM 799 O O . ILE A 1 98 ? 7.392 1.898 3.371 1.00 93.69 98 ILE A O 1
ATOM 803 N N . THR A 1 99 ? 6.197 3.472 2.321 1.00 90.31 99 THR A N 1
ATOM 804 C CA . THR A 1 99 ? 6.002 2.706 1.081 1.00 90.31 99 THR A CA 1
ATOM 805 C C . THR A 1 99 ? 7.019 3.084 0.001 1.00 90.31 99 THR A C 1
ATOM 807 O O . THR A 1 99 ? 7.375 2.247 -0.828 1.00 90.31 99 THR A O 1
ATOM 810 N N . SER A 1 100 ? 7.514 4.323 -0.004 1.00 86.06 100 SER A N 1
ATOM 811 C CA . SER A 1 100 ? 8.438 4.808 -1.029 1.00 86.06 100 SER A CA 1
ATOM 812 C C . SER A 1 100 ? 9.776 4.057 -1.108 1.00 86.06 100 SER A C 1
ATOM 814 O O . SER A 1 100 ? 10.215 3.846 -2.240 1.00 86.06 100 SER A O 1
ATOM 816 N N . PRO A 1 101 ? 10.411 3.574 -0.015 1.00 84.31 101 PRO A N 1
ATOM 817 C CA . PRO A 1 101 ? 11.676 2.848 -0.124 1.00 84.31 101 PRO A C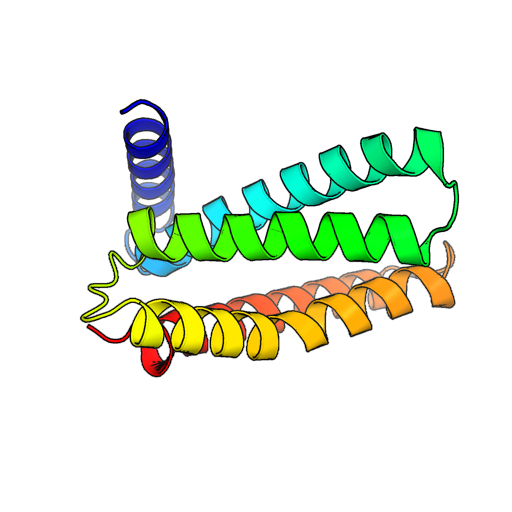A 1
ATOM 818 C C . PRO A 1 101 ? 11.527 1.567 -0.945 1.00 84.31 101 PRO A C 1
ATOM 820 O O . PRO A 1 101 ? 12.319 1.331 -1.853 1.00 84.31 101 PRO A O 1
ATOM 823 N N . GLY A 1 102 ? 10.469 0.787 -0.699 1.00 79.81 102 GLY A N 1
ATOM 824 C CA . GLY A 1 102 ? 10.177 -0.431 -1.458 1.00 79.81 102 GLY A CA 1
ATOM 825 C C . GLY A 1 102 ? 9.912 -0.156 -2.941 1.00 79.81 102 GLY A C 1
ATOM 826 O O . GLY A 1 102 ? 10.395 -0.892 -3.795 1.00 79.81 102 GLY A O 1
ATOM 827 N N . ILE A 1 103 ? 9.218 0.942 -3.267 1.00 78.62 103 ILE A N 1
ATOM 828 C CA . ILE A 1 103 ? 8.970 1.352 -4.662 1.00 78.62 103 ILE A CA 1
ATOM 829 C C . ILE A 1 103 ? 10.273 1.743 -5.366 1.00 78.62 103 ILE A C 1
ATOM 831 O O . ILE A 1 103 ? 10.504 1.332 -6.502 1.00 78.62 103 ILE A O 1
ATOM 835 N N . ILE A 1 104 ? 11.127 2.531 -4.707 1.00 77.44 104 ILE A N 1
ATOM 836 C CA . ILE A 1 104 ? 12.405 2.979 -5.275 1.00 77.44 104 ILE A CA 1
ATOM 837 C C . ILE A 1 104 ? 13.322 1.775 -5.493 1.00 77.44 104 ILE A C 1
ATOM 839 O O . ILE A 1 104 ? 13.826 1.578 -6.594 1.00 77.44 104 ILE A O 1
ATOM 843 N N . LEU A 1 105 ? 13.496 0.937 -4.469 1.00 71.50 105 LEU A N 1
ATOM 844 C CA . LEU A 1 105 ? 14.358 -0.241 -4.542 1.00 71.50 105 LEU A CA 1
ATOM 845 C C . LEU A 1 105 ? 13.826 -1.274 -5.545 1.00 71.50 105 LEU A C 1
ATOM 847 O O . LEU A 1 105 ? 14.605 -1.840 -6.307 1.00 71.50 105 LEU A O 1
ATOM 851 N N . GLY A 1 106 ? 12.508 -1.476 -5.610 1.00 69.81 106 GLY A N 1
ATOM 852 C CA . GLY A 1 106 ? 11.862 -2.349 -6.593 1.00 69.81 106 GLY A CA 1
ATOM 853 C C . GLY A 1 106 ? 12.042 -1.863 -8.035 1.00 69.81 106 GLY A C 1
ATOM 854 O O . GLY A 1 106 ? 12.440 -2.632 -8.905 1.00 69.81 106 GLY A O 1
ATOM 855 N N . GLY A 1 107 ? 11.826 -0.571 -8.297 1.00 65.12 107 GLY A N 1
ATOM 856 C CA . GLY A 1 107 ? 12.026 0.007 -9.631 1.00 65.12 107 GLY A CA 1
ATOM 857 C C . GLY A 1 107 ? 13.491 -0.020 -10.080 1.00 65.12 107 GLY A C 1
ATOM 858 O O . GLY A 1 107 ? 13.786 -0.318 -11.236 1.00 65.12 107 GLY A O 1
ATOM 859 N N . VAL A 1 108 ? 14.421 0.234 -9.153 1.00 60.16 108 VAL A N 1
ATOM 860 C CA . VAL A 1 108 ? 15.870 0.191 -9.405 1.00 60.16 108 VAL A CA 1
ATOM 861 C C . VAL A 1 108 ? 16.356 -1.237 -9.659 1.00 60.16 108 VAL A C 1
ATOM 863 O O . VAL A 1 108 ? 17.151 -1.450 -10.570 1.00 60.16 108 VAL A O 1
ATOM 866 N N . THR A 1 109 ? 15.867 -2.229 -8.909 1.00 63.69 109 THR A N 1
ATOM 867 C CA . THR A 1 109 ? 16.251 -3.640 -9.103 1.00 63.69 109 THR A CA 1
ATOM 868 C C . THR A 1 109 ? 15.761 -4.196 -10.440 1.00 63.69 109 THR A C 1
ATOM 870 O O . THR A 1 109 ? 16.527 -4.857 -11.134 1.00 63.69 109 THR A O 1
ATOM 873 N N . VAL A 1 110 ? 14.539 -3.868 -10.869 1.00 61.56 110 VAL A N 1
ATOM 874 C CA . VAL A 1 110 ? 14.045 -4.252 -12.205 1.00 61.56 110 VAL A CA 1
ATOM 875 C C . VAL A 1 110 ? 14.834 -3.553 -13.322 1.00 61.56 110 VAL A C 1
ATOM 877 O O . VAL A 1 110 ? 15.141 -4.178 -14.334 1.00 61.56 110 VAL A O 1
ATOM 880 N N . GLY A 1 111 ? 15.194 -2.277 -13.139 1.00 55.34 111 GLY A N 1
ATOM 881 C CA . GLY A 1 111 ? 15.914 -1.489 -14.146 1.00 55.34 111 GLY A CA 1
ATOM 882 C C . GLY A 1 111 ? 17.408 -1.807 -14.280 1.00 55.34 111 GLY A C 1
ATOM 883 O O . GLY A 1 111 ? 17.942 -1.714 -15.381 1.00 55.34 111 GLY A O 1
ATOM 884 N N . LEU A 1 112 ? 18.089 -2.173 -13.188 1.00 52.84 112 LEU A N 1
ATOM 885 C CA . LEU A 1 112 ? 19.535 -2.436 -13.189 1.00 52.84 112 LEU A CA 1
ATOM 886 C C . LEU A 1 112 ? 19.896 -3.891 -13.468 1.00 52.84 112 LEU A C 1
ATOM 888 O O . LEU A 1 112 ? 20.976 -4.144 -13.993 1.00 52.84 112 LEU A O 1
ATOM 892 N N . ILE A 1 113 ? 19.047 -4.841 -13.070 1.00 57.00 113 ILE A N 1
ATOM 893 C CA . ILE A 1 113 ? 19.490 -6.236 -12.984 1.00 57.00 113 ILE A CA 1
ATOM 894 C C . ILE A 1 113 ? 19.138 -7.043 -14.237 1.00 57.00 113 ILE A C 1
ATOM 896 O O . ILE A 1 113 ? 19.742 -8.085 -14.475 1.00 57.00 113 ILE A O 1
ATOM 900 N N . GLY A 1 114 ? 18.251 -6.535 -15.100 1.00 55.06 114 GLY A N 1
ATOM 901 C CA . GLY A 1 114 ? 17.955 -7.186 -16.374 1.00 55.06 114 GLY A CA 1
ATOM 902 C C . GLY A 1 114 ? 17.556 -8.663 -16.224 1.00 55.06 114 GLY A C 1
ATOM 903 O O . GLY A 1 114 ? 17.299 -9.178 -15.139 1.00 55.06 114 GLY A O 1
ATOM 904 N N . ILE A 1 115 ? 17.465 -9.361 -17.348 1.00 55.66 115 ILE A N 1
ATOM 905 C CA . ILE A 1 115 ? 16.901 -10.719 -17.449 1.00 55.66 115 ILE A CA 1
ATOM 906 C C . ILE A 1 115 ? 17.902 -11.807 -16.977 1.00 55.66 115 ILE A C 1
ATOM 908 O O . ILE A 1 115 ? 17.567 -12.987 -16.939 1.00 55.66 115 ILE A O 1
ATOM 912 N N . GLU A 1 116 ? 19.106 -11.434 -16.527 1.00 60.00 116 GLU A N 1
ATOM 913 C CA . GLU A 1 116 ? 20.167 -12.361 -16.083 1.00 60.00 116 GLU A CA 1
ATOM 914 C C . GLU A 1 116 ? 20.143 -12.657 -14.570 1.00 60.00 116 GLU A C 1
ATOM 916 O O . GLU A 1 116 ? 21.116 -13.130 -13.978 1.00 60.00 116 GLU A O 1
ATOM 921 N N . ALA A 1 117 ? 19.013 -12.404 -13.912 1.00 64.44 117 ALA A N 1
ATOM 922 C CA . ALA A 1 117 ? 18.817 -12.760 -12.516 1.00 64.44 117 ALA A CA 1
ATOM 923 C C . ALA A 1 117 ? 18.676 -14.286 -12.359 1.00 64.44 117 ALA A C 1
ATOM 925 O O . ALA A 1 117 ? 17.619 -14.863 -12.611 1.00 64.44 117 ALA A O 1
ATOM 926 N N . GLY A 1 118 ? 19.739 -14.954 -11.906 1.00 73.50 118 GLY A N 1
ATOM 927 C CA . GLY A 1 118 ? 19.673 -16.362 -11.512 1.00 73.50 118 GLY A CA 1
ATOM 928 C C . GLY A 1 118 ? 18.687 -16.611 -10.358 1.00 73.50 118 GLY A C 1
ATOM 929 O O . GLY A 1 118 ? 18.311 -15.694 -9.625 1.00 73.50 118 GLY A O 1
ATOM 930 N N . LEU A 1 119 ? 18.310 -17.879 -10.146 1.00 78.88 119 LEU A N 1
ATOM 931 C CA . LEU A 1 119 ? 17.338 -18.309 -9.123 1.00 78.88 119 LEU A CA 1
ATOM 932 C C . LEU A 1 119 ? 17.612 -17.715 -7.729 1.00 78.88 119 LEU A C 1
ATOM 934 O O . LEU A 1 119 ? 16.680 -17.323 -7.030 1.00 78.88 119 LEU A O 1
ATOM 938 N N . ALA A 1 120 ? 18.885 -17.611 -7.338 1.00 80.19 120 ALA A N 1
ATOM 939 C CA . ALA A 1 120 ? 19.280 -17.052 -6.048 1.00 80.19 120 ALA A CA 1
ATOM 940 C C . ALA A 1 120 ? 18.810 -15.600 -5.867 1.00 80.19 120 ALA A C 1
ATOM 942 O O . ALA A 1 120 ? 18.286 -15.254 -4.810 1.00 80.19 120 ALA A O 1
ATOM 943 N N . LEU A 1 121 ? 18.937 -14.760 -6.898 1.00 79.31 121 LEU A N 1
ATOM 944 C CA . LEU A 1 121 ? 18.512 -13.367 -6.818 1.00 79.31 121 LEU A CA 1
ATOM 945 C C . LEU A 1 121 ? 16.986 -13.253 -6.757 1.00 79.31 121 LEU A C 1
ATOM 947 O O . LEU A 1 121 ? 16.474 -12.495 -5.939 1.00 79.31 121 LEU A O 1
ATOM 951 N N . ALA A 1 122 ? 16.260 -14.057 -7.541 1.00 77.44 122 ALA A N 1
ATOM 952 C CA . ALA A 1 122 ? 14.798 -14.098 -7.489 1.00 77.44 122 ALA A CA 1
ATOM 953 C C . ALA A 1 122 ? 14.284 -14.475 -6.086 1.00 77.44 122 ALA A C 1
ATOM 955 O O . ALA A 1 122 ? 13.366 -13.839 -5.565 1.00 77.44 122 ALA A O 1
ATOM 956 N N . VAL A 1 123 ? 14.916 -15.465 -5.442 1.00 81.12 123 VAL A N 1
ATOM 957 C CA . VAL A 1 123 ? 14.602 -15.855 -4.059 1.00 81.12 123 VAL A CA 1
ATOM 958 C C . VAL A 1 123 ? 14.891 -14.709 -3.086 1.00 81.12 123 VAL A C 1
ATOM 960 O O . VAL A 1 123 ? 14.045 -14.398 -2.248 1.00 81.12 123 VAL A O 1
ATOM 963 N N . MET A 1 124 ? 16.037 -14.034 -3.212 1.00 82.94 124 MET A N 1
ATOM 964 C CA . MET A 1 124 ? 16.378 -12.895 -2.350 1.00 82.94 124 MET A CA 1
ATOM 965 C C . MET A 1 124 ? 15.404 -11.722 -2.522 1.00 82.94 124 MET A C 1
ATOM 967 O O . MET A 1 124 ? 14.970 -11.141 -1.529 1.00 82.94 124 MET A O 1
ATOM 971 N N . SER A 1 125 ? 14.995 -11.404 -3.753 1.00 80.69 125 SER A N 1
ATOM 972 C CA . SER A 1 125 ? 13.999 -10.363 -4.038 1.00 80.69 125 SER A CA 1
ATOM 973 C C . SER A 1 125 ? 12.628 -10.696 -3.452 1.00 80.69 125 SER A C 1
ATOM 975 O O . SER A 1 125 ? 11.951 -9.810 -2.923 1.00 80.69 125 SER A O 1
ATOM 977 N N . LEU A 1 126 ? 12.225 -11.969 -3.500 1.00 82.62 126 LEU A N 1
ATOM 978 C CA . LEU A 1 126 ? 10.984 -12.431 -2.885 1.00 82.62 126 LEU A CA 1
ATOM 979 C C . LEU A 1 126 ? 11.034 -12.294 -1.358 1.00 82.62 126 LEU A C 1
ATOM 981 O O . LEU A 1 126 ? 10.099 -11.759 -0.763 1.00 82.62 126 LEU A O 1
ATOM 985 N N . LEU A 1 127 ? 12.131 -12.724 -0.726 1.00 86.50 127 LEU A N 1
ATOM 986 C CA . LEU A 1 127 ? 12.324 -12.592 0.720 1.00 86.50 127 LEU A CA 1
ATOM 987 C C . LEU A 1 127 ? 12.349 -11.124 1.158 1.00 86.50 127 LEU A C 1
ATOM 989 O O . LEU A 1 127 ? 11.670 -10.763 2.117 1.00 86.50 127 LEU A O 1
ATOM 993 N N . ALA A 1 128 ? 13.065 -10.264 0.431 1.00 85.88 128 ALA A N 1
ATOM 994 C CA . ALA A 1 128 ? 13.100 -8.829 0.698 1.00 85.88 128 ALA A CA 1
ATOM 995 C C . ALA A 1 128 ? 11.703 -8.199 0.586 1.00 85.88 128 ALA A C 1
ATOM 997 O O . ALA A 1 128 ? 11.298 -7.434 1.459 1.00 85.88 128 ALA A O 1
ATOM 998 N N . SER A 1 129 ? 10.937 -8.578 -0.441 1.00 85.56 129 SER A N 1
ATOM 999 C CA . SER A 1 129 ? 9.561 -8.108 -0.640 1.00 85.56 129 SER A CA 1
ATOM 1000 C C . SER A 1 129 ? 8.617 -8.591 0.466 1.00 85.56 129 SER A C 1
ATOM 1002 O O . SER A 1 129 ? 7.729 -7.851 0.887 1.00 85.56 129 SER A O 1
ATOM 1004 N N . LEU A 1 130 ? 8.814 -9.812 0.977 1.00 88.94 130 LEU A N 1
ATOM 1005 C CA . LEU A 1 130 ? 8.045 -10.343 2.103 1.00 88.94 130 LEU A CA 1
ATOM 1006 C C . LEU A 1 130 ? 8.359 -9.590 3.404 1.00 88.94 130 LEU A C 1
ATOM 1008 O O . LEU A 1 130 ? 7.448 -9.270 4.167 1.00 88.94 130 LEU A O 1
ATOM 1012 N N . ILE A 1 131 ? 9.634 -9.275 3.644 1.00 90.69 131 ILE A N 1
ATOM 1013 C CA . ILE A 1 131 ? 10.062 -8.476 4.798 1.00 90.69 131 ILE A CA 1
ATOM 1014 C C . ILE A 1 131 ? 9.491 -7.054 4.706 1.00 90.69 131 ILE A C 1
ATOM 1016 O O . ILE A 1 131 ? 8.906 -6.584 5.683 1.00 90.69 131 ILE A O 1
ATOM 1020 N N . ASP A 1 132 ? 9.588 -6.397 3.542 1.00 90.50 132 ASP A N 1
ATOM 1021 C CA . ASP A 1 132 ? 8.977 -5.079 3.288 1.00 90.50 132 ASP A CA 1
ATOM 1022 C C . ASP A 1 132 ? 7.469 -5.108 3.562 1.00 90.50 132 ASP A C 1
ATOM 1024 O O . ASP A 1 132 ? 6.938 -4.265 4.289 1.00 90.50 132 ASP A O 1
ATOM 1028 N N . PHE A 1 133 ? 6.783 -6.131 3.050 1.00 91.62 133 PHE A N 1
ATOM 1029 C CA . PHE A 1 133 ? 5.356 -6.328 3.263 1.00 91.62 133 PHE A CA 1
ATOM 1030 C C . PHE A 1 133 ? 4.996 -6.431 4.752 1.00 91.62 133 PHE A C 1
ATOM 1032 O O . PHE A 1 133 ? 4.096 -5.724 5.218 1.00 91.62 133 PHE A O 1
ATOM 1039 N N . ILE A 1 134 ? 5.704 -7.275 5.513 1.00 93.12 134 ILE A N 1
ATOM 1040 C CA . ILE A 1 134 ? 5.465 -7.452 6.952 1.00 93.12 134 ILE A CA 1
ATOM 1041 C C . ILE A 1 134 ? 5.743 -6.147 7.700 1.00 93.12 134 ILE A C 1
ATOM 1043 O O . ILE A 1 134 ? 4.919 -5.719 8.510 1.00 93.12 134 ILE A O 1
ATOM 1047 N N . LEU A 1 135 ? 6.864 -5.480 7.418 1.00 94.00 135 LEU A N 1
ATOM 1048 C CA . LEU A 1 135 ? 7.233 -4.231 8.079 1.00 94.00 135 LEU A CA 1
ATOM 1049 C C . LEU A 1 135 ? 6.191 -3.136 7.821 1.00 94.00 135 LEU A C 1
ATOM 1051 O O . LEU A 1 135 ? 5.730 -2.479 8.757 1.00 94.00 135 LEU A O 1
ATOM 1055 N N . ARG A 1 136 ? 5.756 -2.975 6.569 1.00 94.38 136 ARG A N 1
ATOM 1056 C CA . ARG A 1 136 ? 4.725 -2.000 6.197 1.00 94.38 136 ARG A CA 1
ATOM 1057 C C . ARG A 1 136 ? 3.382 -2.321 6.826 1.00 94.38 136 A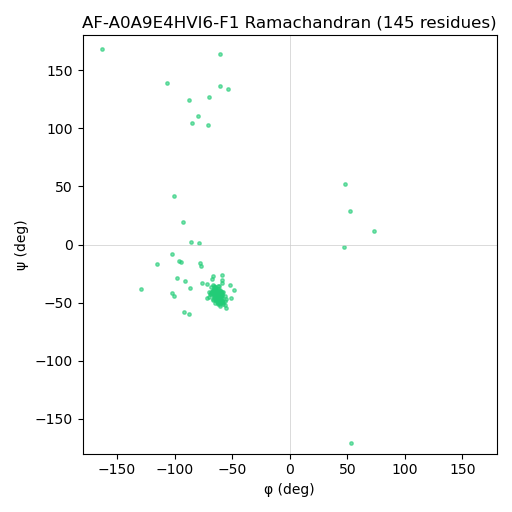RG A C 1
ATOM 1059 O O . ARG A 1 136 ? 2.688 -1.394 7.242 1.00 94.38 136 ARG A O 1
ATOM 1066 N N . TYR A 1 137 ? 3.025 -3.597 6.953 1.00 95.25 137 TYR A N 1
ATOM 1067 C CA . TYR A 1 137 ? 1.843 -3.999 7.707 1.00 95.25 137 TYR A CA 1
ATOM 1068 C C . TYR A 1 137 ? 1.952 -3.588 9.182 1.00 95.25 137 TYR A C 1
ATOM 1070 O O . TYR A 1 137 ? 1.031 -2.961 9.708 1.00 95.25 137 TYR A O 1
ATOM 1078 N N . LEU A 1 138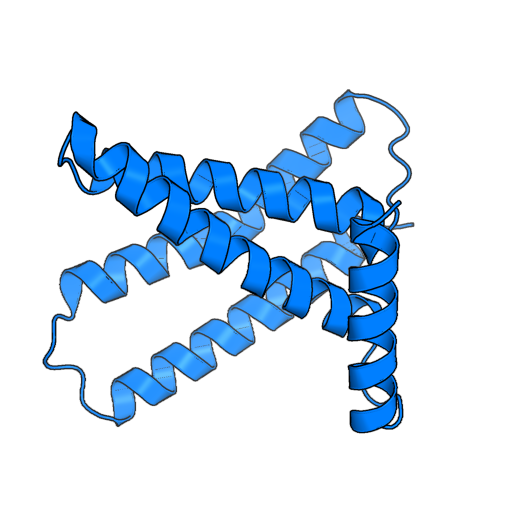 ? 3.073 -3.900 9.841 1.00 95.00 138 LEU A N 1
ATOM 1079 C CA . LEU A 1 138 ? 3.289 -3.576 11.253 1.00 95.00 138 LEU A CA 1
ATOM 1080 C C . LEU A 1 138 ? 3.236 -2.062 11.486 1.00 95.00 138 LEU A C 1
ATOM 1082 O O . LEU A 1 138 ? 2.512 -1.606 12.370 1.00 95.00 138 LEU A O 1
ATOM 1086 N N . LEU A 1 139 ? 3.919 -1.270 10.658 1.00 95.62 139 LEU A N 1
ATOM 1087 C CA . LEU A 1 139 ? 3.886 0.193 10.734 1.00 95.62 139 LEU A CA 1
ATOM 1088 C C . LEU A 1 139 ? 2.486 0.749 10.440 1.00 95.62 139 LEU A C 1
ATOM 1090 O O . LEU A 1 139 ? 2.016 1.650 11.137 1.00 95.62 139 LEU A O 1
ATOM 1094 N N . SER A 1 140 ? 1.776 0.184 9.464 1.00 94.94 140 SER A N 1
ATOM 1095 C CA . SER A 1 140 ? 0.402 0.595 9.162 1.00 94.94 140 SER A CA 1
ATOM 1096 C C . SER A 1 140 ? -0.526 0.342 10.348 1.00 94.94 140 SER A C 1
ATOM 1098 O O . SER A 1 140 ? -1.264 1.239 10.747 1.00 94.94 140 SER A O 1
ATOM 1100 N N . ARG A 1 141 ? -0.450 -0.848 10.951 1.00 93.00 141 ARG A N 1
ATOM 1101 C CA . ARG A 1 141 ? -1.304 -1.255 12.071 1.00 93.00 141 ARG A CA 1
ATOM 1102 C C . ARG A 1 141 ? -0.984 -0.509 13.363 1.00 93.00 141 ARG A C 1
ATOM 1104 O O . ARG A 1 141 ? -1.895 -0.107 14.077 1.00 93.00 141 ARG A O 1
ATOM 1111 N N . PHE A 1 142 ? 0.297 -0.377 13.691 1.00 92.31 142 PHE A N 1
ATOM 1112 C CA . PHE A 1 142 ? 0.725 0.095 15.004 1.00 92.31 142 PHE A CA 1
ATOM 1113 C C . PHE A 1 142 ? 1.176 1.547 15.026 1.00 92.31 142 PHE A C 1
ATOM 1115 O O . PHE A 1 142 ? 1.400 2.055 16.116 1.00 92.31 142 PHE A O 1
ATOM 1122 N N . TRP A 1 143 ? 1.323 2.234 13.892 1.00 92.38 143 TRP A N 1
ATOM 1123 C CA . TRP A 1 143 ? 1.784 3.628 13.878 1.00 92.38 143 TRP A CA 1
ATOM 1124 C C . TRP A 1 143 ? 0.902 4.572 13.060 1.00 92.38 143 TRP A C 1
ATOM 1126 O O . TRP A 1 143 ? 0.674 5.702 13.495 1.00 92.38 143 TRP A O 1
ATOM 1136 N N . ILE A 1 144 ? 0.383 4.126 11.915 1.00 92.88 144 ILE A N 1
ATOM 1137 C CA . ILE A 1 144 ? -0.429 4.974 11.028 1.00 92.88 144 ILE A CA 1
ATOM 1138 C C . ILE A 1 144 ? -1.902 4.931 11.429 1.00 92.88 144 ILE A C 1
ATOM 1140 O O . ILE A 1 144 ? -2.478 5.958 11.778 1.00 92.88 144 ILE A O 1
ATOM 1144 N N . PHE A 1 145 ? -2.504 3.745 11.410 1.00 91.25 145 PHE A N 1
ATOM 1145 C CA . PHE A 1 145 ? -3.926 3.536 11.674 1.00 91.25 145 PHE A CA 1
ATOM 1146 C C . PHE A 1 145 ? -4.160 3.029 13.096 1.00 91.25 145 PHE A C 1
ATOM 1148 O O . PHE A 1 145 ? -4.957 2.113 13.304 1.00 91.25 145 PHE A O 1
ATOM 1155 N N . LYS A 1 146 ? -3.434 3.598 14.070 1.00 77.88 146 LYS A N 1
ATOM 1156 C CA . LYS A 1 146 ? -3.704 3.308 15.480 1.00 77.88 146 LYS A CA 1
ATOM 1157 C C . LYS A 1 146 ? -5.196 3.575 15.759 1.00 77.88 146 LYS A C 1
ATOM 1159 O O . LYS A 1 146 ? -5.685 4.611 15.297 1.00 77.88 146 LYS A O 1
ATOM 1164 N N . PRO A 1 147 ? -5.893 2.657 16.449 1.00 62.22 147 PRO A N 1
ATOM 1165 C CA . PRO A 1 147 ? -7.243 2.916 16.937 1.00 62.22 147 PRO A CA 1
ATOM 1166 C C . PRO A 1 147 ? -7.258 4.080 17.936 1.00 62.22 147 PRO A C 1
ATOM 1168 O O . PRO A 1 147 ? -6.214 4.316 18.595 1.00 62.22 147 PRO A O 1
#

Nearest PDB structures (foldseek):
  5mm0-assembly1_A  TM=7.541E-01  e=5.885E-03  Pyrococcus furiosus DSM 3638
  5mm1-assembly1_A  TM=8.073E-01  e=5.738E-02  Pyrococcus furiosus DSM 3638

Solvent-accessible surface area (backbone atoms only — not comparable to full-atom values): 8017 Å² total; per-residue (Å²): 115,67,67,60,50,54,51,52,51,55,37,52,54,51,34,61,75,50,74,61,76,58,57,64,53,57,50,36,50,49,55,44,48,54,52,21,51,55,46,21,53,55,42,26,58,60,44,38,77,76,68,69,44,63,67,61,22,51,48,53,12,48,51,53,20,50,54,49,35,50,54,47,39,37,66,71,48,60,56,47,86,62,93,42,72,65,50,48,52,53,38,47,52,53,52,49,64,68,45,46,59,59,52,54,52,51,54,48,51,62,70,72,53,58,94,77,62,50,73,69,53,54,52,51,52,51,53,52,51,50,52,51,50,52,50,46,48,51,46,39,54,70,65,56,41,52,132

pLDDT: mean 85.45, std 10.56, range [52.84, 96.38]

Mean predicted aligned error: 6.46 Å